Protein AF-A0A830D860-F1 (afdb_monomer_lite)

Secondary structure (DSSP, 8-state):
---SSHHHHHHHHHT-HHHHHH-S--------SS--HHHHHHHHHHHH----HHHHHTS-HHHHHHHHHT-

InterPro domains:
  IPR002182 NB-ARC [PF00931] (1-46)
  IPR027417 P-loop containing nucleoside triphosphate hydrolase [G3DSA:3.40.50.300] (1-69)
  IPR027417 P-loop containing nucleoside triphosphate hydrolase [SSF52540] (1-49)

Structure (mmCIF, N/CA/C/O backbone):
data_AF-A0A830D860-F1
#
_entry.id   AF-A0A830D860-F1
#
loop_
_atom_site.group_PDB
_atom_site.id
_atom_site.type_symbol
_atom_site.label_atom_id
_atom_site.label_alt_id
_atom_site.label_comp_id
_atom_site.label_asym_id
_atom_site.label_entity_id
_atom_site.label_seq_id
_atom_site.pdbx_PDB_ins_code
_atom_site.Cartn_x
_atom_site.Cartn_y
_atom_site.Cartn_z
_atom_site.occupancy
_atom_site.B_iso_or_equiv
_atom_site.auth_seq_id
_atom_site.auth_comp_id
_atom_site.auth_asym_id
_atom_site.auth_atom_id
_atom_site.pdbx_PDB_model_num
ATOM 1 N N . MET A 1 1 ? 4.113 -17.923 13.572 1.00 63.25 1 MET A N 1
ATOM 2 C CA . MET A 1 1 ? 5.413 -17.692 12.893 1.00 63.25 1 MET A CA 1
ATOM 3 C C . MET A 1 1 ? 5.396 -16.353 12.159 1.00 63.25 1 MET A C 1
ATOM 5 O O . MET A 1 1 ? 4.882 -16.256 11.044 1.00 63.25 1 MET A O 1
ATOM 9 N N . GLY A 1 2 ? 5.912 -15.307 12.807 1.00 84.25 2 GLY A N 1
ATOM 10 C CA . GLY A 1 2 ? 6.214 -14.024 12.161 1.00 84.25 2 GLY A CA 1
ATOM 11 C C . GLY A 1 2 ? 7.552 -14.095 11.417 1.00 84.25 2 GLY A C 1
ATOM 12 O O . GLY A 1 2 ? 8.373 -14.952 11.720 1.00 84.25 2 GLY A O 1
ATOM 13 N N . GLY A 1 3 ? 7.762 -13.235 10.421 1.00 87.88 3 GLY A N 1
ATOM 14 C CA . GLY A 1 3 ? 9.098 -13.027 9.843 1.00 87.88 3 GLY A CA 1
ATOM 15 C C . GLY A 1 3 ? 9.565 -13.978 8.732 1.00 87.88 3 GLY A C 1
ATOM 16 O O . GLY A 1 3 ? 10.632 -13.750 8.186 1.00 87.88 3 GLY A O 1
ATOM 17 N N . ILE A 1 4 ? 8.776 -14.970 8.299 1.00 94.81 4 ILE A N 1
ATOM 18 C CA . ILE A 1 4 ? 9.168 -15.873 7.184 1.00 94.81 4 ILE A CA 1
ATOM 19 C C . ILE A 1 4 ? 9.225 -15.191 5.794 1.00 94.81 4 ILE A C 1
ATOM 21 O O . ILE A 1 4 ? 9.450 -15.844 4.784 1.00 94.81 4 ILE A O 1
ATOM 25 N N . GLY A 1 5 ? 8.975 -13.881 5.712 1.00 95.19 5 GLY A N 1
ATOM 26 C CA . GLY A 1 5 ? 9.112 -13.126 4.462 1.00 95.19 5 GLY A CA 1
ATOM 27 C C . GLY A 1 5 ? 7.885 -13.106 3.545 1.00 95.19 5 GLY A C 1
ATOM 28 O O . GLY A 1 5 ? 8.019 -12.738 2.387 1.00 95.19 5 GLY A O 1
ATOM 29 N N . LYS A 1 6 ? 6.680 -13.439 4.030 1.00 95.94 6 LYS A N 1
ATOM 30 C CA . LYS A 1 6 ? 5.434 -13.390 3.227 1.00 95.94 6 LYS A CA 1
ATOM 31 C C . LYS A 1 6 ? 5.214 -12.028 2.555 1.00 95.94 6 LYS A C 1
ATOM 33 O O . LYS A 1 6 ? 5.069 -11.947 1.340 1.00 95.94 6 LYS A O 1
ATOM 38 N N . THR A 1 7 ? 5.249 -10.957 3.348 1.00 95.00 7 THR A N 1
ATOM 39 C CA . THR A 1 7 ? 5.086 -9.584 2.848 1.00 95.00 7 THR A CA 1
ATOM 40 C C . THR A 1 7 ? 6.251 -9.176 1.950 1.00 95.00 7 THR A C 1
ATOM 42 O O . THR A 1 7 ? 6.046 -8.484 0.960 1.00 95.00 7 THR A O 1
ATOM 45 N N . THR A 1 8 ? 7.465 -9.655 2.242 1.00 96.56 8 THR A N 1
ATOM 46 C CA . THR A 1 8 ? 8.645 -9.429 1.396 1.00 96.56 8 THR A CA 1
ATOM 47 C C . THR A 1 8 ? 8.469 -10.059 0.018 1.00 96.56 8 THR A C 1
ATOM 49 O O . THR A 1 8 ? 8.718 -9.402 -0.987 1.00 96.56 8 THR A O 1
ATOM 52 N N . LEU A 1 9 ? 7.986 -11.302 -0.049 1.00 97.12 9 LEU A N 1
ATOM 53 C CA . LEU A 1 9 ? 7.723 -11.989 -1.309 1.00 97.12 9 LEU A CA 1
ATOM 54 C C . LEU A 1 9 ? 6.640 -11.268 -2.120 1.00 97.12 9 LEU A C 1
ATOM 56 O O . LEU A 1 9 ? 6.854 -10.988 -3.297 1.00 97.12 9 LEU A O 1
ATOM 60 N N . ALA A 1 10 ? 5.521 -10.902 -1.487 1.00 96.94 10 ALA A N 1
ATOM 61 C CA . ALA A 1 10 ? 4.464 -10.129 -2.138 1.0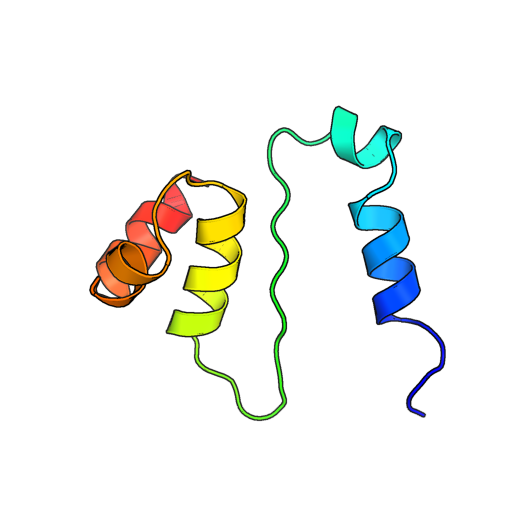0 96.94 10 ALA A CA 1
ATOM 62 C C . ALA A 1 10 ? 4.984 -8.781 -2.667 1.00 96.94 10 ALA A C 1
ATOM 64 O O . ALA A 1 10 ? 4.698 -8.418 -3.806 1.00 96.94 10 ALA A O 1
ATOM 65 N N . ARG A 1 11 ? 5.822 -8.076 -1.893 1.00 96.81 11 ARG A N 1
ATOM 66 C CA . ARG A 1 11 ? 6.446 -6.814 -2.316 1.00 96.81 11 ARG A CA 1
ATOM 67 C C . ARG A 1 11 ? 7.386 -7.003 -3.505 1.00 96.81 11 ARG A C 1
ATOM 69 O O . ARG A 1 11 ? 7.362 -6.187 -4.419 1.00 96.81 11 ARG A O 1
ATOM 76 N N . ASN A 1 12 ? 8.181 -8.071 -3.516 1.00 97.88 12 ASN A N 1
ATOM 77 C CA . ASN A 1 12 ? 9.093 -8.377 -4.620 1.00 97.88 12 ASN A CA 1
ATOM 78 C C . ASN A 1 12 ? 8.339 -8.658 -5.925 1.00 97.88 12 ASN A C 1
ATOM 80 O O . ASN A 1 12 ? 8.772 -8.211 -6.983 1.00 97.88 12 ASN A O 1
ATOM 84 N N . ILE A 1 13 ? 7.207 -9.365 -5.852 1.00 97.31 13 ILE A N 1
ATOM 85 C CA . ILE A 1 13 ? 6.322 -9.583 -7.005 1.00 97.31 13 ILE A CA 1
ATOM 86 C C . ILE A 1 13 ? 5.697 -8.254 -7.432 1.00 97.31 13 ILE A C 1
ATOM 88 O O . ILE A 1 13 ? 5.738 -7.917 -8.611 1.00 97.31 13 ILE A O 1
ATOM 92 N N . TYR A 1 14 ? 5.190 -7.470 -6.477 1.00 96.38 14 TYR A N 1
ATOM 93 C CA . TYR A 1 14 ? 4.559 -6.181 -6.744 1.00 96.38 14 TYR A CA 1
ATOM 94 C C . TYR A 1 14 ? 5.475 -5.243 -7.536 1.00 96.38 14 TYR A C 1
ATOM 96 O O . TYR A 1 14 ? 5.017 -4.649 -8.503 1.00 96.38 14 TYR A O 1
ATOM 104 N N . ILE A 1 15 ? 6.762 -5.133 -7.183 1.00 96.50 15 ILE A N 1
ATOM 105 C CA . ILE A 1 15 ? 7.728 -4.250 -7.870 1.00 96.50 15 ILE A CA 1
ATOM 106 C C . ILE A 1 15 ? 8.445 -4.903 -9.061 1.00 96.50 15 ILE A C 1
ATOM 108 O O . ILE A 1 15 ? 9.311 -4.271 -9.666 1.00 96.50 15 ILE A O 1
ATOM 112 N N . ASN A 1 16 ? 8.142 -6.162 -9.386 1.00 98.12 16 ASN A N 1
ATOM 113 C CA . ASN A 1 16 ? 8.823 -6.871 -10.462 1.00 98.12 16 ASN A CA 1
ATOM 114 C C . ASN A 1 16 ? 8.560 -6.170 -11.811 1.00 98.12 16 ASN A C 1
ATOM 116 O O . ASN A 1 16 ? 7.394 -5.942 -12.132 1.00 98.12 16 ASN A O 1
ATOM 120 N N . PRO A 1 17 ? 9.586 -5.874 -12.634 1.00 97.50 17 PRO A N 1
ATOM 121 C CA . PRO A 1 17 ? 9.404 -5.173 -13.906 1.00 97.50 17 PRO A CA 1
ATOM 122 C C . PRO A 1 17 ? 8.395 -5.828 -14.857 1.00 97.50 17 PRO A C 1
ATOM 124 O O . PRO A 1 17 ? 7.650 -5.117 -15.521 1.00 97.50 17 PRO A O 1
ATOM 127 N N . VAL A 1 18 ? 8.322 -7.163 -14.890 1.00 97.69 18 VAL A N 1
ATOM 128 C CA . VAL A 1 18 ? 7.349 -7.897 -15.717 1.00 97.69 18 VAL A CA 1
ATOM 129 C C . VAL A 1 18 ? 5.927 -7.632 -15.229 1.00 97.69 18 VAL A C 1
ATOM 131 O O . VAL A 1 18 ? 5.046 -7.352 -16.029 1.00 97.69 18 VAL A O 1
ATOM 134 N N . ILE A 1 19 ? 5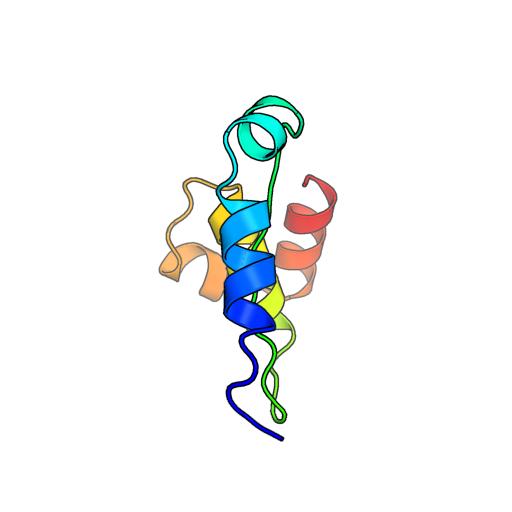.709 -7.657 -13.912 1.00 97.31 19 ILE A N 1
ATOM 135 C CA . ILE A 1 19 ? 4.407 -7.358 -13.297 1.00 97.31 19 ILE A CA 1
ATOM 136 C C . ILE A 1 19 ? 4.043 -5.884 -13.502 1.00 97.31 19 ILE A C 1
ATOM 138 O O . ILE A 1 19 ? 2.913 -5.570 -13.854 1.00 97.31 19 ILE A O 1
ATOM 142 N N . VAL A 1 20 ? 5.010 -4.979 -13.334 1.00 95.88 20 VAL A N 1
ATOM 143 C CA . VAL A 1 20 ? 4.837 -3.536 -13.554 1.00 95.88 20 VAL A CA 1
ATOM 144 C C . VAL A 1 20 ? 4.408 -3.235 -14.988 1.00 95.88 20 VAL A C 1
ATOM 146 O O . VAL A 1 20 ? 3.561 -2.375 -15.185 1.00 95.88 20 VAL A O 1
ATOM 149 N N . GLN A 1 21 ? 4.994 -3.915 -15.973 1.00 96.81 21 GLN A N 1
ATOM 150 C CA . GLN A 1 21 ? 4.684 -3.708 -17.390 1.00 96.81 21 GLN A CA 1
ATOM 151 C C . GLN A 1 21 ? 3.396 -4.407 -17.835 1.00 96.81 21 GLN A C 1
ATOM 153 O O . GLN A 1 21 ? 2.826 -4.022 -18.849 1.00 96.81 21 GLN A O 1
ATOM 158 N N . HIS A 1 22 ? 2.965 -5.449 -17.121 1.00 96.88 22 HIS A N 1
ATOM 159 C CA . HIS A 1 22 ? 1.812 -6.254 -17.517 1.00 96.88 22 HIS A CA 1
ATOM 160 C C . HIS A 1 22 ? 0.471 -5.683 -17.042 1.00 96.88 22 HIS A C 1
ATOM 162 O O . HIS A 1 22 ? -0.537 -5.890 -17.707 1.00 96.88 22 HIS A O 1
ATOM 168 N N . TYR A 1 23 ? 0.448 -4.994 -15.898 1.00 93.19 23 TYR A N 1
ATOM 169 C CA . TYR A 1 23 ? -0.782 -4.464 -15.308 1.00 93.19 23 TYR A CA 1
ATOM 170 C C . TYR A 1 23 ? -0.837 -2.939 -15.398 1.00 93.19 23 TYR A C 1
ATOM 172 O O . TYR A 1 23 ? 0.042 -2.260 -14.864 1.00 93.19 23 TYR A O 1
ATOM 180 N N . ASP A 1 24 ? -1.922 -2.416 -15.975 1.00 91.00 24 ASP A N 1
ATOM 181 C CA . ASP A 1 24 ? -2.189 -0.973 -16.072 1.00 91.00 24 ASP A CA 1
ATOM 182 C C . ASP A 1 24 ? -2.340 -0.311 -14.692 1.00 91.00 24 ASP A C 1
ATOM 184 O O . ASP A 1 24 ? -1.962 0.843 -14.493 1.00 91.00 24 ASP A O 1
ATOM 188 N N . PHE A 1 25 ? -2.860 -1.061 -13.715 1.00 90.06 25 PHE A N 1
ATOM 189 C CA . PHE A 1 25 ? -3.016 -0.621 -12.335 1.00 90.06 25 PHE A CA 1
ATOM 190 C C . PHE A 1 25 ? -2.573 -1.698 -11.342 1.00 90.06 25 PHE A C 1
ATOM 192 O O . PHE A 1 25 ? -2.817 -2.891 -11.522 1.00 90.06 25 PHE A O 1
ATOM 199 N N . ARG A 1 26 ? -1.935 -1.259 -10.253 1.00 92.50 26 ARG A N 1
ATOM 200 C CA . ARG A 1 26 ? -1.564 -2.092 -9.109 1.00 92.50 26 ARG A CA 1
ATOM 201 C C . ARG A 1 26 ? -1.854 -1.313 -7.829 1.00 92.50 26 ARG A C 1
ATOM 203 O O . ARG A 1 26 ? -1.391 -0.185 -7.684 1.00 92.50 26 ARG A O 1
ATOM 210 N N . GLY A 1 27 ? -2.599 -1.925 -6.913 1.00 92.94 27 GLY A N 1
ATOM 211 C CA . GLY A 1 27 ? -2.897 -1.373 -5.593 1.00 92.94 27 GLY A CA 1
ATOM 212 C C . GLY A 1 27 ? -2.151 -2.116 -4.489 1.00 92.94 27 GLY A C 1
ATOM 213 O O . GLY A 1 27 ? -1.923 -3.324 -4.589 1.00 92.94 27 GLY A O 1
ATOM 214 N N . TRP A 1 28 ? -1.787 -1.404 -3.427 1.00 94.56 28 TRP A N 1
ATOM 215 C CA . TRP A 1 28 ? -1.228 -1.992 -2.215 1.00 94.56 28 TRP A CA 1
ATOM 216 C C . TRP A 1 28 ? -1.912 -1.397 -0.989 1.00 94.56 28 TRP A C 1
ATOM 218 O O . TRP A 1 28 ? -1.932 -0.182 -0.825 1.00 94.56 28 TRP A O 1
ATOM 228 N N . ALA A 1 29 ? -2.420 -2.262 -0.116 1.00 94.56 29 ALA A N 1
ATOM 229 C CA . ALA A 1 29 ? -3.001 -1.876 1.163 1.00 94.56 29 ALA A CA 1
ATOM 230 C C . ALA A 1 29 ? -2.529 -2.827 2.266 1.00 94.56 29 ALA A C 1
ATOM 232 O O . ALA A 1 29 ? -2.208 -3.994 2.014 1.00 94.56 29 ALA A O 1
ATOM 233 N N . THR A 1 30 ? -2.477 -2.326 3.495 1.00 92.62 30 THR A N 1
ATOM 234 C CA . THR A 1 30 ? -2.081 -3.085 4.678 1.00 92.62 30 THR A CA 1
ATOM 235 C C . THR A 1 30 ? -3.281 -3.264 5.592 1.00 92.62 30 THR A C 1
ATOM 237 O O . THR A 1 30 ? -3.836 -2.306 6.113 1.00 92.62 30 THR A O 1
ATOM 240 N N . ILE A 1 31 ? -3.653 -4.519 5.835 1.00 93.75 31 ILE A N 1
ATOM 241 C CA . ILE A 1 31 ? -4.756 -4.862 6.734 1.00 93.75 31 ILE A CA 1
ATOM 242 C C . ILE A 1 31 ? -4.168 -5.393 8.041 1.00 93.75 31 ILE A C 1
ATOM 244 O O . ILE A 1 31 ? -3.504 -6.433 8.059 1.00 93.75 31 ILE A O 1
ATOM 248 N N . SER A 1 32 ? -4.395 -4.667 9.132 1.00 90.69 32 SER A N 1
ATOM 249 C CA . SER A 1 32 ? -4.098 -5.105 10.497 1.00 90.69 32 SER A CA 1
ATOM 250 C C . SER A 1 32 ? -5.276 -5.857 11.123 1.00 90.69 32 SER A C 1
ATOM 252 O O . SER A 1 32 ? -6.361 -5.935 10.556 1.00 90.69 32 SER A O 1
ATOM 254 N N . GLN A 1 33 ? -5.050 -6.450 12.299 1.00 93.94 33 GLN A N 1
ATOM 255 C CA . GLN A 1 33 ? -6.087 -7.184 13.032 1.00 93.94 33 GLN A CA 1
ATOM 256 C C . GLN A 1 33 ? -7.285 -6.293 13.381 1.00 93.94 33 GLN A C 1
ATOM 258 O O . GLN A 1 33 ? -8.431 -6.693 13.200 1.00 93.94 33 GLN A O 1
ATOM 263 N N . GLU A 1 34 ? -7.005 -5.080 13.845 1.00 95.94 34 GLU A N 1
ATOM 264 C CA . GLU A 1 34 ? -7.969 -3.989 13.885 1.00 95.94 34 GLU A CA 1
ATOM 265 C C . GLU A 1 34 ? -7.815 -3.217 12.583 1.00 95.94 34 GLU A C 1
ATOM 267 O O . GLU A 1 34 ? -6.726 -2.722 12.289 1.00 95.94 34 GLU A O 1
ATOM 272 N N . TYR A 1 35 ? -8.868 -3.162 11.776 1.00 93.19 35 TYR A N 1
ATOM 273 C CA . TYR A 1 35 ? -8.830 -2.491 10.486 1.00 93.19 35 TYR A CA 1
ATOM 274 C C . TYR A 1 35 ? -9.961 -1.479 10.360 1.00 93.19 35 TYR A C 1
ATOM 276 O O . TYR A 1 35 ? -10.985 -1.566 11.036 1.00 93.19 35 TYR A O 1
ATOM 284 N N . ASN A 1 36 ? -9.759 -0.527 9.456 1.00 93.38 36 ASN A N 1
ATOM 285 C CA . ASN A 1 36 ? -10.738 0.476 9.084 1.00 93.38 36 ASN A CA 1
ATOM 286 C C . ASN A 1 36 ? -10.967 0.382 7.567 1.00 93.38 36 ASN A C 1
ATOM 288 O O . ASN A 1 36 ? -10.021 0.514 6.790 1.00 93.38 36 ASN A O 1
ATOM 292 N N . SER A 1 37 ? -12.210 0.113 7.160 1.00 91.69 37 SER A N 1
ATOM 293 C CA . SER A 1 37 ? -12.623 -0.028 5.755 1.00 91.69 37 SER A CA 1
ATOM 294 C C . SER A 1 37 ? -12.261 1.196 4.926 1.00 91.69 37 SER A C 1
ATOM 296 O O . SER A 1 37 ? -11.662 1.057 3.859 1.00 91.69 37 SER A O 1
ATOM 298 N N . LYS A 1 38 ? -12.565 2.388 5.448 1.00 92.06 38 LYS A N 1
ATOM 299 C CA . LYS A 1 38 ? -12.240 3.663 4.815 1.00 92.06 38 LYS A CA 1
ATOM 300 C C . LYS A 1 38 ? -10.744 3.795 4.570 1.00 92.06 38 LYS A C 1
ATOM 302 O O . LYS A 1 38 ? -10.346 4.137 3.465 1.00 92.06 38 LYS A O 1
ATOM 307 N N . GLU A 1 39 ? -9.906 3.487 5.557 1.00 92.31 39 GLU A N 1
ATOM 308 C CA . GLU A 1 39 ? -8.451 3.599 5.390 1.00 92.31 39 GLU A CA 1
ATOM 309 C C . GLU A 1 39 ? -7.890 2.604 4.375 1.00 92.31 39 GLU A C 1
ATOM 311 O O . GLU A 1 39 ? -7.044 2.977 3.567 1.00 92.31 39 GLU A O 1
ATOM 316 N N . ILE A 1 40 ? -8.400 1.371 4.340 1.00 92.94 40 ILE A N 1
ATOM 317 C CA . ILE A 1 40 ? -8.005 0.399 3.310 1.00 92.94 40 ILE A CA 1
ATOM 318 C C . ILE A 1 40 ? -8.368 0.928 1.918 1.00 92.94 40 ILE A C 1
ATOM 320 O O . ILE A 1 40 ? -7.554 0.875 0.995 1.00 92.94 40 ILE A O 1
ATOM 324 N N . LEU A 1 41 ? -9.579 1.464 1.766 1.00 91.69 41 LEU A N 1
ATOM 325 C CA . LEU A 1 41 ? -10.053 2.021 0.504 1.00 91.69 41 LEU A CA 1
ATOM 326 C C . LEU A 1 41 ? -9.213 3.231 0.068 1.00 91.69 41 LEU A C 1
ATOM 328 O O . LEU A 1 41 ? -8.857 3.350 -1.105 1.00 91.69 41 LEU A O 1
ATOM 332 N N . LEU A 1 42 ? -8.826 4.084 1.021 1.00 92.56 42 LEU A N 1
ATOM 333 C CA . LEU A 1 42 ? -7.920 5.209 0.796 1.00 92.56 42 LEU A CA 1
ATOM 334 C C . LEU A 1 42 ? -6.541 4.748 0.318 1.00 92.56 42 LEU A C 1
ATOM 336 O O . LEU A 1 42 ? -6.019 5.316 -0.639 1.00 92.56 42 LEU A O 1
ATOM 340 N N . GLU A 1 43 ? -5.953 3.720 0.935 1.00 92.81 43 GLU A N 1
ATOM 341 C CA . GLU A 1 43 ? -4.652 3.177 0.516 1.00 92.81 43 GLU A CA 1
ATOM 342 C C . GLU A 1 43 ? -4.677 2.675 -0.934 1.00 92.81 43 GLU A C 1
ATOM 344 O O . GLU A 1 43 ? -3.752 2.952 -1.702 1.00 92.81 43 GLU A O 1
ATOM 349 N N . VAL A 1 44 ? -5.759 2.009 -1.347 1.00 91.94 44 VAL A N 1
ATOM 350 C CA . VAL A 1 44 ? -5.927 1.549 -2.734 1.00 91.94 44 VAL A CA 1
ATOM 351 C C . VAL A 1 44 ? -6.105 2.728 -3.696 1.00 91.94 44 VAL A C 1
ATOM 353 O O . VAL A 1 44 ? -5.430 2.784 -4.726 1.00 91.94 44 VAL A O 1
ATOM 356 N N . LEU A 1 45 ? -6.959 3.701 -3.367 1.00 92.00 45 LEU A N 1
ATOM 357 C CA . LEU A 1 45 ? -7.217 4.876 -4.211 1.00 92.00 45 LEU A CA 1
ATOM 358 C C . LEU A 1 45 ? -5.981 5.762 -4.397 1.00 92.00 45 LEU A C 1
ATOM 360 O O . LEU A 1 45 ? -5.758 6.296 -5.488 1.00 92.00 45 LEU A O 1
ATOM 364 N N . LEU A 1 46 ? -5.149 5.888 -3.362 1.00 91.25 46 LEU A N 1
ATOM 365 C CA . LEU A 1 46 ? -3.872 6.604 -3.422 1.00 91.25 46 LEU A CA 1
ATOM 366 C C . LEU A 1 46 ? -2.856 5.937 -4.357 1.00 91.25 46 LEU A C 1
ATOM 368 O O . LEU A 1 46 ? -1.934 6.600 -4.820 1.00 91.25 46 LEU A O 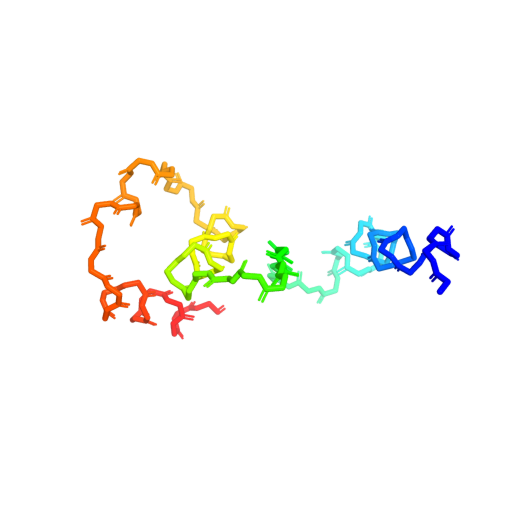1
ATOM 372 N N . CYS A 1 47 ? -3.019 4.649 -4.672 1.00 89.94 47 CYS A N 1
ATOM 373 C CA . CYS A 1 47 ? -2.172 3.987 -5.663 1.00 89.94 47 CYS A CA 1
ATOM 374 C C . CYS A 1 47 ? -2.528 4.388 -7.105 1.00 89.94 47 CYS A C 1
ATOM 376 O O . CYS A 1 47 ? -1.661 4.312 -7.973 1.00 89.94 47 CYS A O 1
ATOM 378 N N . LYS A 1 48 ? -3.787 4.773 -7.386 1.00 83.44 48 LYS A N 1
ATOM 379 C CA . LYS A 1 48 ? -4.255 5.117 -8.748 1.00 83.44 48 LYS A CA 1
ATOM 380 C C . LYS A 1 48 ? -4.266 6.618 -8.994 1.00 83.44 48 LYS A C 1
ATOM 382 O O . LYS A 1 48 ? -3.933 7.081 -10.081 1.00 83.44 48 LYS A O 1
ATOM 387 N N . THR A 1 49 ? -4.733 7.373 -8.007 1.00 78.69 49 THR A N 1
ATOM 388 C CA . THR A 1 49 ? -5.070 8.785 -8.175 1.00 78.69 49 THR A CA 1
ATOM 389 C C . THR A 1 49 ? -3.897 9.686 -7.799 1.00 78.69 49 THR A C 1
ATOM 391 O O . THR A 1 49 ? -3.165 9.416 -6.855 1.00 78.69 49 THR A O 1
ATOM 394 N N . THR A 1 50 ? -3.750 10.818 -8.489 1.00 71.75 50 THR A N 1
ATOM 395 C CA . THR A 1 50 ? -2.848 11.911 -8.076 1.00 71.75 50 THR A CA 1
ATOM 396 C C . THR A 1 50 ? -3.455 12.776 -6.961 1.00 71.75 50 THR A C 1
ATOM 398 O O . THR A 1 50 ? -3.004 13.897 -6.733 1.00 71.75 50 THR A O 1
ATOM 401 N N . GLY A 1 51 ? -4.530 12.303 -6.320 1.00 73.81 51 GLY A N 1
ATOM 402 C CA . GLY A 1 51 ? -5.214 13.009 -5.244 1.00 73.81 51 GLY A CA 1
ATOM 403 C C . GLY A 1 51 ? -4.378 13.023 -3.968 1.00 73.81 51 GLY A C 1
ATOM 404 O O . GLY A 1 51 ? -3.645 12.082 -3.675 1.00 73.81 51 GLY A O 1
ATOM 405 N N . SER A 1 52 ? -4.501 14.096 -3.189 1.00 83.88 52 SER A N 1
ATOM 406 C CA . SER A 1 52 ? -3.842 14.179 -1.885 1.00 83.88 52 SER A CA 1
ATOM 407 C C . SER A 1 52 ? -4.590 13.314 -0.876 1.00 83.88 52 SER A C 1
ATOM 409 O O . SER A 1 52 ? -5.828 13.298 -0.880 1.00 83.88 52 SER A O 1
ATOM 411 N N . ARG A 1 53 ? -3.876 12.649 0.037 1.00 88.50 53 ARG A N 1
ATOM 412 C CA . ARG A 1 53 ? -4.500 11.864 1.118 1.00 88.50 53 ARG A CA 1
ATOM 413 C C . ARG A 1 53 ? -5.527 12.685 1.896 1.00 88.50 53 ARG A C 1
ATOM 415 O O . ARG A 1 53 ? -6.583 12.171 2.241 1.00 88.50 53 ARG A O 1
ATOM 422 N N . GLU A 1 54 ? -5.238 13.962 2.111 1.00 87.44 54 GLU A N 1
ATOM 423 C CA . GLU A 1 54 ? -6.077 14.935 2.806 1.00 87.44 54 GLU A CA 1
ATOM 424 C C . GLU A 1 54 ? -7.399 15.194 2.081 1.00 87.44 54 GLU A C 1
ATOM 426 O O . GLU A 1 54 ? -8.418 15.387 2.732 1.00 87.44 54 GLU A O 1
ATOM 431 N N . SER A 1 55 ? -7.395 15.199 0.744 1.00 88.94 55 SER A N 1
ATOM 432 C CA . SER A 1 55 ? -8.624 15.370 -0.041 1.00 88.94 55 SER A CA 1
ATOM 433 C C . SER A 1 55 ? -9.502 14.124 -0.004 1.00 88.94 55 SER A C 1
ATOM 435 O O 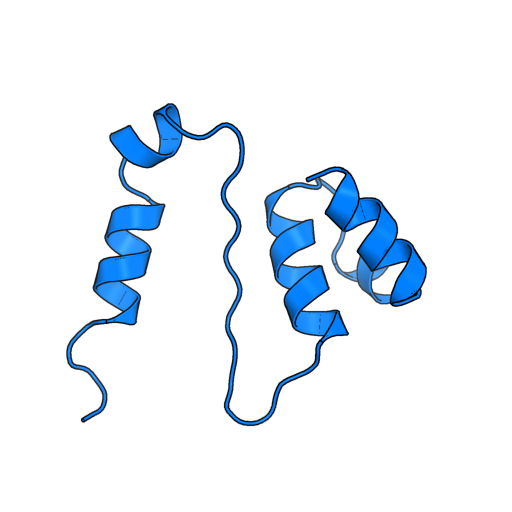. SER A 1 55 ? -10.708 14.232 0.183 1.00 88.94 55 SER A O 1
ATOM 437 N N . LEU A 1 56 ? -8.902 12.936 -0.119 1.00 89.06 56 LEU A N 1
ATOM 438 C CA . LEU A 1 56 ? -9.646 11.678 -0.111 1.00 89.06 56 LEU A CA 1
ATOM 439 C C . LEU A 1 56 ? -10.178 11.343 1.291 1.00 89.06 56 LEU A C 1
ATOM 441 O O . LEU A 1 56 ? -11.282 10.825 1.424 1.00 89.06 56 LEU A O 1
ATOM 445 N N . SER A 1 57 ? -9.444 11.677 2.356 1.00 88.88 57 SER A N 1
ATOM 446 C CA . SER A 1 57 ? -9.877 11.395 3.732 1.00 88.88 57 SER A CA 1
ATOM 447 C C . SER A 1 57 ? -11.111 12.193 4.163 1.00 88.88 57 SER A C 1
ATOM 449 O O . SER A 1 57 ? -11.854 11.739 5.039 1.00 88.88 57 SER A O 1
ATOM 451 N N . GLN A 1 58 ? -11.357 13.345 3.531 1.00 92.31 58 GLN A N 1
ATOM 452 C CA . GLN A 1 58 ? -12.544 14.176 3.749 1.00 92.31 58 GLN A CA 1
ATOM 453 C C . GLN A 1 58 ? -13.805 13.609 3.081 1.00 92.31 58 GLN A C 1
ATOM 455 O O . GLN A 1 58 ? -14.905 13.959 3.499 1.00 92.31 58 GLN A O 1
ATOM 460 N N . MET A 1 59 ? -13.656 12.721 2.094 1.00 89.69 59 MET A N 1
ATOM 461 C CA . MET A 1 59 ? -14.779 12.123 1.366 1.00 89.69 59 MET A CA 1
ATOM 462 C C . MET A 1 59 ? -15.537 11.098 2.217 1.00 89.69 59 MET A C 1
ATOM 464 O O . MET A 1 59 ? -14.984 10.502 3.153 1.00 89.69 59 MET A O 1
ATOM 468 N N . GLY A 1 60 ? -16.812 10.885 1.893 1.00 91.19 60 GLY A N 1
ATOM 469 C CA . GLY A 1 60 ? -17.621 9.811 2.478 1.00 91.19 60 GLY A CA 1
ATOM 470 C C . GLY A 1 60 ? -17.176 8.425 1.998 1.00 91.19 60 GLY A C 1
ATOM 471 O O . GLY A 1 60 ? -16.528 8.304 0.962 1.00 91.19 60 GLY A O 1
ATOM 472 N N . GLU A 1 61 ? -17.520 7.361 2.731 1.00 88.12 61 GLU A N 1
ATOM 473 C CA . GLU A 1 61 ? -17.218 5.987 2.287 1.00 88.12 61 GLU A CA 1
ATOM 474 C C . GLU A 1 61 ? -17.916 5.640 0.963 1.00 88.12 61 GLU A C 1
ATOM 476 O O . GLU A 1 61 ? -17.287 5.0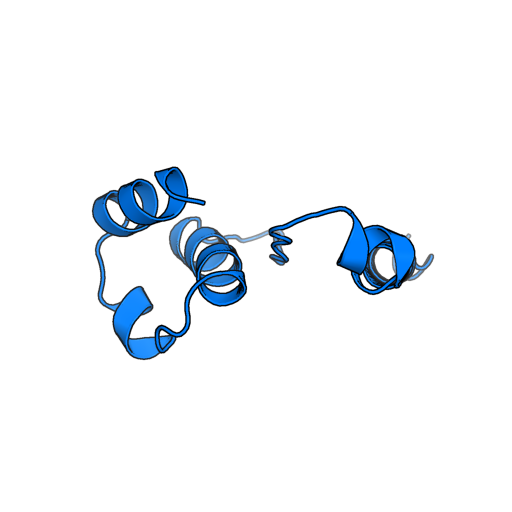33 0.100 1.00 88.12 61 GLU A O 1
ATOM 481 N N . ASP A 1 62 ? -19.160 6.088 0.766 1.00 90.62 62 ASP A N 1
ATOM 482 C CA . ASP A 1 62 ? -19.913 5.861 -0.476 1.00 90.62 62 ASP A CA 1
ATOM 483 C C . ASP A 1 62 ? -19.229 6.518 -1.687 1.00 90.62 62 ASP A C 1
ATOM 485 O O . ASP A 1 62 ? -19.051 5.888 -2.728 1.00 90.62 62 ASP A O 1
ATOM 489 N N . GLU A 1 63 ? -18.763 7.762 -1.532 1.00 90.19 63 GLU A N 1
ATOM 490 C CA . GLU A 1 63 ? -18.054 8.501 -2.587 1.00 90.19 63 GLU A CA 1
ATOM 491 C C . GLU A 1 63 ? -16.682 7.883 -2.900 1.00 90.19 63 GLU A C 1
ATOM 493 O O . GLU A 1 63 ? -16.238 7.853 -4.051 1.00 90.19 63 GLU A O 1
ATOM 498 N N . LEU A 1 64 ? -15.985 7.387 -1.871 1.00 90.06 64 LEU A N 1
ATOM 499 C CA . LEU A 1 64 ? -14.747 6.633 -2.058 1.00 90.06 64 LEU A CA 1
ATOM 500 C C . LEU A 1 64 ? -15.022 5.310 -2.784 1.00 90.06 64 LEU A C 1
ATOM 502 O O . LEU A 1 64 ? -14.225 4.910 -3.630 1.00 90.06 64 LEU A O 1
ATOM 506 N N . GLY A 1 65 ? -16.143 4.650 -2.485 1.00 87.88 65 GLY A N 1
ATOM 507 C CA . GLY A 1 65 ? -16.579 3.424 -3.147 1.00 87.88 65 GLY A CA 1
ATOM 508 C C . GLY A 1 65 ? -16.868 3.636 -4.631 1.00 87.88 65 GLY A C 1
ATOM 509 O O . GLY A 1 65 ? -16.417 2.844 -5.455 1.00 87.88 65 GLY A O 1
ATOM 510 N N . GLU A 1 66 ? -17.533 4.737 -4.981 1.00 89.50 66 GLU A N 1
ATOM 511 C CA . GLU A 1 66 ? -17.771 5.128 -6.375 1.00 89.50 66 GLU A CA 1
ATOM 512 C C . GLU A 1 66 ? -16.448 5.342 -7.122 1.00 89.50 66 GLU A C 1
ATOM 514 O O . GLU A 1 66 ? -16.210 4.711 -8.149 1.00 89.50 66 GLU A O 1
ATOM 519 N N . LYS A 1 67 ? -15.518 6.118 -6.545 1.00 86.75 67 LYS A N 1
ATOM 520 C CA . LYS A 1 67 ? -14.175 6.310 -7.124 1.00 86.75 67 LYS A CA 1
ATOM 521 C C . LYS A 1 67 ? -13.383 5.014 -7.262 1.00 86.75 67 LYS A C 1
ATOM 523 O O . LYS A 1 67 ? -12.548 4.904 -8.157 1.00 86.75 67 LYS A O 1
ATOM 528 N N . ALA A 1 68 ? -13.589 4.064 -6.355 1.00 84.81 68 ALA A N 1
ATOM 529 C CA . ALA A 1 68 ? -12.946 2.761 -6.419 1.00 84.81 68 ALA A CA 1
ATOM 530 C C . ALA A 1 68 ? -13.550 1.865 -7.510 1.00 84.81 68 ALA A C 1
ATOM 532 O O . ALA A 1 68 ? -12.840 1.018 -8.041 1.00 84.81 68 ALA A O 1
ATOM 533 N N . GLY A 1 69 ? -14.821 2.060 -7.876 1.00 83.06 69 GLY A N 1
ATOM 534 C CA . GLY A 1 69 ? -15.464 1.373 -9.001 1.00 83.06 69 GLY A CA 1
ATOM 535 C C . GLY A 1 69 ? -14.876 1.746 -10.366 1.00 83.06 69 GLY A C 1
ATOM 536 O O . GLY A 1 69 ? -14.950 0.950 -11.298 1.00 83.06 69 GLY A O 1
ATOM 537 N N . ASP A 1 70 ? -14.235 2.913 -10.457 1.00 77.00 70 ASP A N 1
ATOM 538 C CA . ASP A 1 70 ? -13.521 3.384 -11.649 1.00 77.00 70 ASP A CA 1
ATOM 539 C C . ASP A 1 70 ? -12.057 2.892 -11.717 1.00 77.00 70 ASP A C 1
ATOM 541 O O . ASP A 1 70 ? -11.300 3.273 -12.624 1.00 77.00 70 ASP A O 1
ATOM 545 N N . ILE A 1 71 ? -11.606 2.101 -10.730 1.00 73.75 71 ILE A N 1
ATOM 546 C CA . ILE A 1 71 ? -10.260 1.504 -10.682 1.00 73.75 71 ILE A CA 1
ATOM 547 C C . ILE A 1 71 ? -10.160 0.324 -1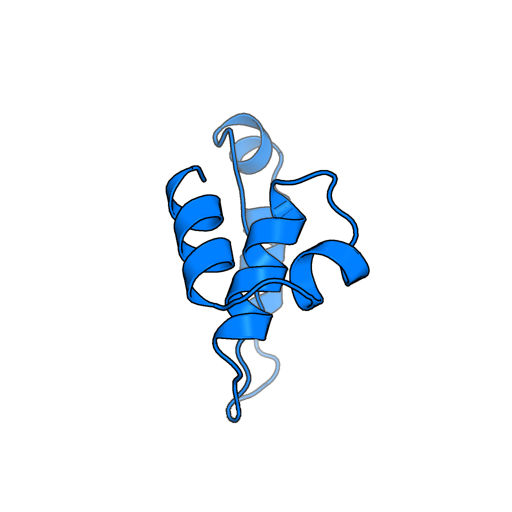1.644 1.00 73.75 71 ILE A C 1
ATOM 549 O O . ILE A 1 71 ? -9.224 0.400 -12.477 1.00 73.75 71 ILE A O 1
#

Radius of gyration: 14.09 Å; chains: 1; bounding box: 29×33×31 Å

Sequence (71 aa):
MGGIGKTTLARNIYINPVIVQHYDFRGWATISQEYNSKEILLEVLLCKTTGSRESLSQMGEDELGEKAGDI

Foldseek 3Di:
DPDPCPVVVVVCCQPPPVNVVPDPFDFDADADPDGDPLRRLLRRLVRPDPDDSVVSSPDDPVVSVVSSVVD

Organism: NCBI:txid374723

pLDDT: mean 90.63, std 6.65, range [63.25, 98.12]